Protein AF-A0A0B7C0Y1-F1 (afdb_monomer)

Nearest PDB structures (foldseek):
  7pk1-assembly2_B  TM=8.944E-01  e=1.780E-03  Bos taurus
  1sqh-assembly1_A  TM=9.142E-01  e=2.795E-03  Drosophila melanogaster
  7pk1-assembly1_A  TM=9.064E-01  e=3.858E-03  Bos taurus
  7pk2-assembly2_B  TM=8.721E-01  e=2.198E-02  Bos taurus
  6lxs-assembly1_A  TM=5.064E-01  e=3.349E+00  Staphylococcus aureus

Sequence (75 aa):
ATSTWAFRRKHTVSYLSEVLKSFPSVGIFDRNNECVAFEVGTEYGFCALLHVREEARGHGLASCVVSQLAQKYFQ

Secondary structure (DSSP, 8-state):
-GGG-TT--TTHHHHHHHHHHHS-EEEEE-TTS-EEEEEEE-TTSSEEEEEE-GGGTTSSHHHHHHHHHHHHHH-

Mean predicted aligned error: 3.14 Å

InterPro domains:
  IPR013653 GCN5-related N-acetyltransferase Rv2170-like domain [PF08445] (25-72)
  IPR016181 Acyl-CoA N-acyltransferase [SSF55729] (3-73)
  IPR053225 Acyl-CoA N-acyltransferase VerG-like [PTHR20958] (3-75)

pLDDT: mean 93.17, std 6.35, range [64.38, 98.12]

Solvent-accessible surface area (backbone atoms only — not comparable to full-atom values): 4688 Å² total; per-residue (Å²): 121,73,88,76,46,93,81,68,54,97,56,49,65,61,50,51,55,52,37,64,74,73,30,69,61,32,72,45,62,50,98,84,70,45,80,45,32,34,34,31,34,47,98,82,78,47,78,43,79,71,46,62,41,78,94,58,57,94,70,57,55,68,62,52,38,53,54,54,43,53,47,70,77,78,109

Foldseek 3Di:
DCVPDPPDDPCNVVQVVVQPVPWDKDFDADPVRDTQWIWTADPVRDIDDTDGHPVRPPPCVSVVRVVVSVVVVVD

Structure (mmCIF, N/CA/C/O backbone):
data_AF-A0A0B7C0Y1-F1
#
_entry.id   AF-A0A0B7C0Y1-F1
#
loop_
_atom_site.group_PDB
_atom_site.id
_atom_site.type_symbol
_atom_site.label_atom_id
_atom_site.label_alt_id
_atom_site.label_comp_id
_atom_site.label_asym_id
_atom_site.label_entity_id
_atom_site.label_seq_id
_atom_site.pdbx_PDB_ins_code
_atom_site.Cartn_x
_atom_site.Cartn_y
_atom_site.Cartn_z
_atom_site.occupancy
_atom_site.B_iso_or_equiv
_atom_site.auth_seq_id
_atom_site.auth_comp_id
_atom_site.auth_asym_id
_atom_site.auth_atom_id
_atom_site.pdbx_PDB_model_num
ATOM 1 N N . ALA A 1 1 ? -6.172 7.608 -1.050 1.00 64.38 1 ALA A N 1
ATOM 2 C CA . ALA A 1 1 ? -4.794 7.533 -0.517 1.00 64.38 1 ALA A CA 1
ATOM 3 C C . ALA A 1 1 ? -3.827 8.475 -1.242 1.00 64.38 1 ALA A C 1
ATOM 5 O O . ALA A 1 1 ? -3.299 9.369 -0.608 1.00 64.38 1 ALA A O 1
ATOM 6 N N . THR A 1 2 ? -3.610 8.362 -2.559 1.00 75.12 2 THR A N 1
ATOM 7 C CA . THR A 1 2 ? -2.573 9.167 -3.252 1.00 75.12 2 THR A CA 1
ATOM 8 C C . THR A 1 2 ? -2.852 10.670 -3.323 1.00 75.12 2 THR A C 1
ATOM 10 O O . THR A 1 2 ? -1.960 11.441 -3.658 1.00 75.12 2 THR A O 1
ATOM 13 N N . SER A 1 3 ? -4.093 11.099 -3.080 1.00 77.50 3 SER A N 1
ATOM 14 C CA . SER A 1 3 ? -4.505 12.509 -3.094 1.00 77.50 3 SER A CA 1
ATOM 15 C C . SER A 1 3 ? -3.817 13.352 -2.018 1.00 77.50 3 SER A C 1
ATOM 17 O O . SER A 1 3 ? -3.704 14.557 -2.199 1.00 77.50 3 SER A O 1
ATOM 19 N N . THR A 1 4 ? -3.327 12.733 -0.940 1.00 77.50 4 THR A N 1
ATOM 20 C CA . THR A 1 4 ? -2.641 13.416 0.169 1.00 77.50 4 THR A CA 1
ATOM 21 C C . THR A 1 4 ? -1.118 13.473 -0.000 1.00 77.50 4 THR A C 1
ATOM 23 O O . THR A 1 4 ? -0.417 13.991 0.864 1.00 77.50 4 THR A O 1
ATOM 26 N N . TRP A 1 5 ? -0.567 12.940 -1.095 1.00 85.06 5 TRP A N 1
ATOM 27 C CA . TRP A 1 5 ? 0.882 12.871 -1.289 1.00 85.06 5 TRP A CA 1
ATOM 28 C C . TRP A 1 5 ? 1.453 14.217 -1.743 1.00 85.06 5 TRP A C 1
ATOM 30 O O . TRP A 1 5 ? 1.211 14.648 -2.872 1.00 85.06 5 TRP A O 1
ATOM 40 N N . ALA A 1 6 ? 2.289 14.827 -0.896 1.00 86.00 6 ALA A N 1
ATOM 41 C CA . ALA A 1 6 ? 2.909 16.136 -1.136 1.00 86.00 6 ALA A CA 1
ATOM 42 C C . ALA A 1 6 ? 3.674 16.232 -2.471 1.00 86.00 6 ALA A C 1
ATOM 44 O O . ALA A 1 6 ? 3.721 17.291 -3.092 1.00 86.00 6 ALA A O 1
ATOM 45 N N . PHE A 1 7 ? 4.237 15.117 -2.946 1.00 88.25 7 PHE A N 1
ATOM 46 C CA . PHE A 1 7 ? 5.025 15.058 -4.180 1.00 88.25 7 PHE A CA 1
ATOM 47 C C . PHE A 1 7 ? 4.374 14.214 -5.282 1.00 88.25 7 PHE A C 1
ATOM 49 O O . PHE A 1 7 ? 5.070 13.633 -6.115 1.00 88.25 7 PHE A O 1
ATOM 56 N N . ARG A 1 8 ? 3.036 14.141 -5.322 1.00 90.12 8 ARG A N 1
ATOM 57 C CA . ARG A 1 8 ? 2.313 13.463 -6.409 1.00 90.12 8 ARG A CA 1
ATOM 58 C C . ARG A 1 8 ? 2.672 14.075 -7.771 1.00 90.12 8 ARG A C 1
ATOM 60 O O . ARG A 1 8 ? 2.631 15.292 -7.955 1.00 90.12 8 ARG A O 1
ATOM 67 N N . ARG A 1 9 ? 2.987 13.224 -8.751 1.00 92.25 9 ARG A N 1
ATOM 68 C CA . ARG A 1 9 ? 3.318 13.606 -10.135 1.00 92.25 9 ARG A CA 1
ATOM 69 C C . ARG A 1 9 ? 2.323 13.006 -11.130 1.00 92.25 9 ARG A C 1
ATOM 71 O O . ARG A 1 9 ? 1.480 12.182 -10.775 1.00 92.25 9 ARG A O 1
ATOM 78 N N . LYS A 1 10 ? 2.443 13.420 -12.398 1.00 94.06 10 LYS A N 1
ATOM 79 C CA . LYS A 1 10 ? 1.550 13.043 -13.511 1.00 94.06 10 LYS A CA 1
ATOM 80 C C .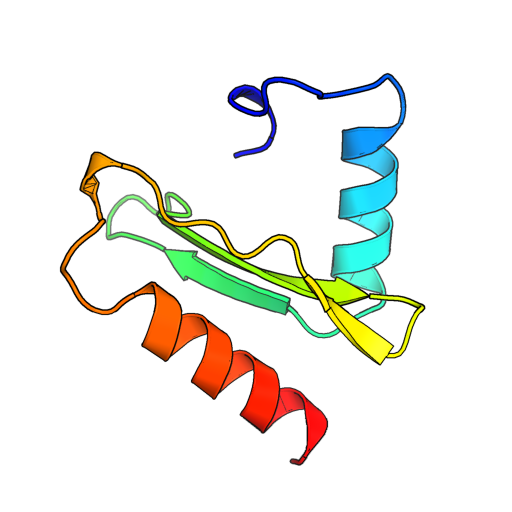 LYS A 1 10 ? 1.286 11.532 -13.599 1.00 94.06 10 LYS A C 1
ATOM 82 O O . LYS A 1 10 ? 0.149 11.136 -13.824 1.00 94.06 10 LYS A O 1
ATOM 87 N N . HIS A 1 11 ? 2.309 10.708 -13.373 1.00 94.44 11 HIS A N 1
ATOM 88 C CA . HIS A 1 11 ? 2.245 9.251 -13.549 1.00 94.44 11 HIS A CA 1
ATOM 89 C C . HIS A 1 11 ? 2.129 8.457 -12.241 1.00 94.44 11 HIS A C 1
ATOM 91 O O . HIS A 1 11 ? 2.163 7.233 -12.271 1.00 94.44 11 HIS A O 1
ATOM 97 N N . THR A 1 12 ? 1.962 9.115 -11.088 1.00 92.44 12 THR A N 1
ATOM 98 C CA . THR A 1 12 ? 1.922 8.422 -9.787 1.00 92.44 12 THR A CA 1
ATOM 99 C C . THR A 1 12 ? 0.788 7.399 -9.709 1.00 92.44 12 THR A C 1
ATOM 101 O O . THR A 1 12 ? 0.999 6.294 -9.227 1.00 92.44 12 THR A O 1
ATOM 104 N N . VAL A 1 13 ? -0.409 7.740 -10.198 1.00 92.69 13 VAL A N 1
ATOM 105 C CA . VAL A 1 13 ? -1.569 6.832 -10.123 1.00 92.69 13 VAL A CA 1
ATOM 106 C C . VAL A 1 13 ? -1.417 5.653 -11.077 1.00 92.69 13 VAL A C 1
ATOM 108 O O . VAL A 1 13 ? -1.683 4.525 -10.678 1.00 92.69 13 VAL A O 1
ATOM 111 N N . SER A 1 14 ? -0.961 5.894 -12.310 1.00 95.62 14 SER A N 1
ATOM 112 C CA . SER A 1 14 ? -0.722 4.812 -13.268 1.00 95.62 14 SER A CA 1
ATOM 113 C C . SER A 1 14 ? 0.378 3.875 -12.777 1.00 95.62 14 SER A C 1
ATOM 115 O O . SER A 1 14 ? 0.186 2.668 -12.803 1.00 95.62 14 SER A O 1
ATOM 117 N N . TYR A 1 15 ? 1.479 4.420 -12.249 1.00 93.81 15 TYR A N 1
ATOM 118 C CA . TYR A 1 15 ? 2.562 3.622 -11.673 1.00 93.81 15 TYR A CA 1
ATOM 119 C C . TYR A 1 15 ? 2.064 2.745 -10.521 1.00 93.81 15 TYR A C 1
ATOM 121 O O . TYR A 1 15 ? 2.236 1.534 -10.559 1.00 93.81 15 TYR A O 1
ATOM 129 N N 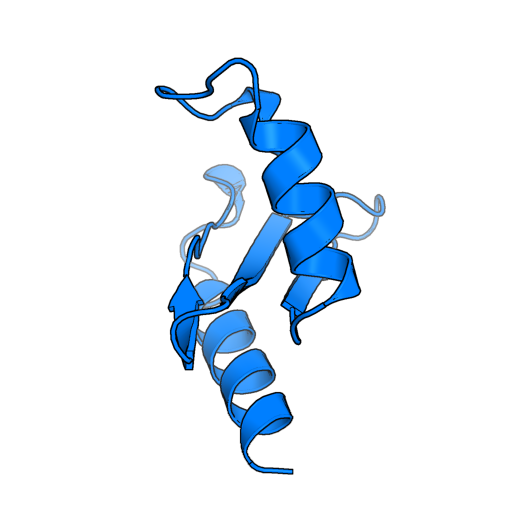. LEU A 1 16 ? 1.363 3.329 -9.543 1.00 93.31 16 LEU A N 1
ATOM 130 C CA . LEU A 1 16 ? 0.812 2.564 -8.423 1.00 93.31 16 LEU A CA 1
ATOM 131 C C . LEU A 1 16 ? -0.189 1.501 -8.873 1.00 93.31 16 LEU A C 1
ATOM 133 O O . LEU A 1 16 ? -0.206 0.412 -8.310 1.00 93.31 16 LEU A O 1
ATOM 137 N N . SER A 1 17 ? -1.011 1.788 -9.886 1.00 94.75 17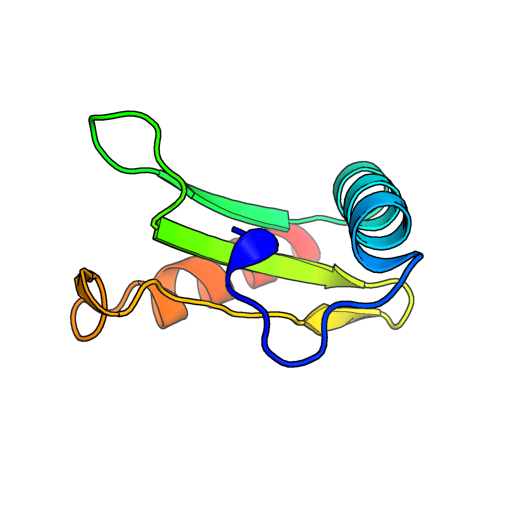 SER A N 1
ATOM 138 C CA . SER A 1 17 ? -1.939 0.793 -10.420 1.00 94.75 17 SER A CA 1
ATOM 139 C C . SER A 1 17 ? -1.210 -0.407 -11.023 1.00 94.75 17 SER A C 1
ATOM 141 O O . SER A 1 17 ? -1.670 -1.527 -10.824 1.00 94.75 17 SER A O 1
ATOM 143 N N . GLU A 1 18 ? -0.099 -0.194 -11.730 1.00 96.44 18 GLU A N 1
ATOM 144 C CA . GLU A 1 18 ? 0.705 -1.287 -12.288 1.00 96.44 18 GLU A CA 1
ATOM 145 C C . GLU A 1 18 ? 1.488 -2.037 -11.205 1.00 96.44 18 GLU A C 1
ATOM 147 O O . GLU A 1 18 ? 1.520 -3.268 -11.216 1.00 96.44 18 GLU A O 1
ATOM 152 N N . VAL A 1 19 ? 2.031 -1.322 -10.215 1.00 95.25 19 VAL A N 1
ATOM 153 C CA . VAL A 1 19 ? 2.709 -1.926 -9.058 1.00 95.25 19 VAL A CA 1
ATOM 154 C C . VAL A 1 19 ? 1.764 -2.852 -8.291 1.00 95.25 19 VAL A C 1
ATOM 156 O O . VAL A 1 19 ? 2.108 -4.004 -8.045 1.00 95.25 19 VAL A O 1
ATOM 159 N N . LEU A 1 20 ? 0.543 -2.400 -7.988 1.00 95.12 20 LEU A N 1
ATOM 160 C CA . LEU A 1 20 ? -0.454 -3.192 -7.255 1.00 95.12 20 LEU A CA 1
ATOM 161 C C . LEU A 1 20 ? -0.915 -4.450 -8.008 1.00 95.12 20 LEU A C 1
ATOM 163 O O . LEU A 1 20 ? -1.334 -5.414 -7.372 1.00 95.12 20 LEU A O 1
ATOM 167 N N . LYS A 1 21 ? -0.869 -4.447 -9.347 1.00 96.25 21 LYS A N 1
ATOM 168 C CA . LYS A 1 21 ? -1.175 -5.632 -10.169 1.00 96.25 21 LYS A CA 1
ATOM 169 C C . LYS A 1 21 ? -0.007 -6.614 -10.230 1.00 96.25 21 LYS A C 1
ATOM 171 O O . LYS A 1 21 ? -0.235 -7.805 -10.406 1.00 96.25 21 LYS A O 1
ATOM 176 N N . SER A 1 22 ? 1.218 -6.102 -10.143 1.00 96.31 22 SER A N 1
ATOM 177 C CA . SER A 1 22 ? 2.434 -6.859 -10.456 1.00 96.31 22 SER A CA 1
ATOM 178 C C . SER A 1 22 ? 3.138 -7.411 -9.221 1.00 96.31 22 SER A C 1
ATOM 180 O O . SER A 1 22 ? 3.806 -8.437 -9.316 1.00 96.31 22 SER A O 1
ATOM 182 N N . PHE A 1 23 ? 3.000 -6.753 -8.066 1.00 96.12 23 PHE A N 1
ATOM 183 C CA . PHE A 1 23 ? 3.752 -7.086 -6.858 1.00 96.12 23 PHE A CA 1
ATOM 184 C C . PHE A 1 23 ? 2.838 -7.307 -5.648 1.00 96.12 23 PHE A C 1
ATOM 186 O O . PHE A 1 23 ? 1.828 -6.606 -5.492 1.00 96.12 23 PHE A O 1
ATOM 193 N N . PRO A 1 24 ? 3.199 -8.241 -4.744 1.00 95.94 24 PRO A N 1
ATOM 194 C CA . PRO A 1 24 ? 2.508 -8.409 -3.476 1.00 95.94 24 PRO A CA 1
ATOM 195 C C . PRO A 1 24 ? 2.370 -7.076 -2.751 1.00 95.94 24 PRO A C 1
ATOM 197 O O . PRO A 1 24 ? 3.306 -6.289 -2.662 1.00 95.94 24 PRO A O 1
ATOM 200 N N . SER A 1 25 ? 1.175 -6.816 -2.247 1.00 96.75 25 SER A N 1
ATOM 201 C CA . SER A 1 25 ? 0.858 -5.596 -1.514 1.00 96.75 25 SER A CA 1
ATOM 202 C C . SER A 1 25 ? -0.077 -5.933 -0.356 1.00 96.75 25 SER A C 1
ATOM 204 O O . SER A 1 25 ? -0.796 -6.946 -0.385 1.00 96.75 25 SER A O 1
ATOM 206 N N . VAL A 1 26 ? -0.053 -5.110 0.688 1.00 97.38 26 VAL A N 1
ATOM 207 C CA . VAL A 1 26 ? -0.908 -5.266 1.869 1.00 97.38 26 VAL A CA 1
ATOM 208 C C . VAL A 1 26 ? -1.567 -3.935 2.184 1.00 97.38 26 VAL A C 1
ATOM 210 O O . VAL A 1 26 ? -0.915 -2.896 2.202 1.00 97.38 26 VAL A O 1
ATOM 213 N N . GLY A 1 27 ? -2.871 -3.983 2.449 1.00 96.75 27 GLY A N 1
ATOM 214 C CA . GLY A 1 27 ? -3.651 -2.855 2.936 1.00 96.75 27 GLY A CA 1
ATOM 215 C C . GLY A 1 27 ? -4.516 -3.281 4.116 1.00 96.75 27 GLY A C 1
ATOM 216 O O . GLY A 1 27 ? -5.084 -4.373 4.107 1.00 96.75 27 GLY A O 1
ATOM 217 N N . ILE A 1 28 ? -4.616 -2.417 5.121 1.00 96.94 28 ILE A N 1
ATOM 218 C CA . ILE A 1 28 ? -5.561 -2.533 6.232 1.00 96.94 28 ILE A CA 1
ATOM 219 C C . ILE A 1 28 ? -6.718 -1.584 5.946 1.00 96.94 28 ILE A C 1
ATOM 221 O O . ILE A 1 28 ? -6.501 -0.408 5.641 1.00 96.94 28 ILE A O 1
ATOM 225 N N . PHE A 1 29 ? -7.935 -2.107 6.056 1.00 96.50 29 PHE A N 1
AT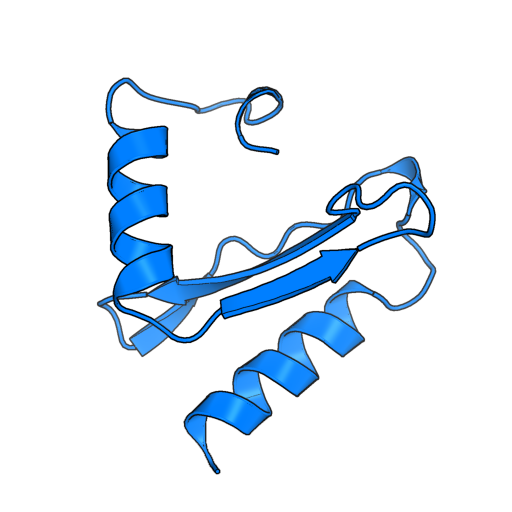OM 226 C CA . PHE A 1 29 ? -9.172 -1.375 5.823 1.00 96.50 29 PHE A CA 1
ATOM 227 C C . PHE A 1 29 ? -9.965 -1.279 7.122 1.00 96.50 29 PHE A C 1
ATOM 229 O O . PHE A 1 29 ? -9.983 -2.221 7.917 1.00 96.50 29 PHE A O 1
ATOM 236 N N . ASP A 1 30 ? 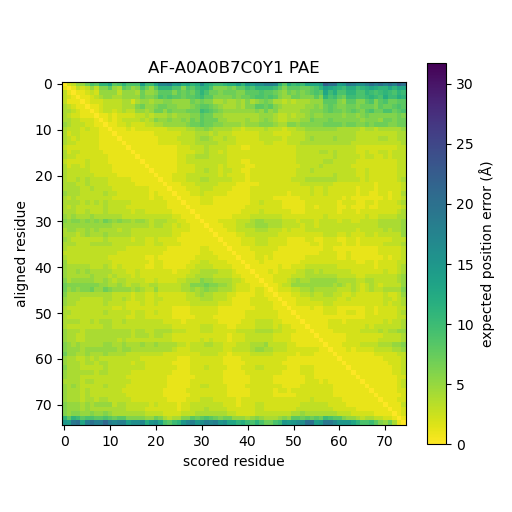-10.585 -0.128 7.352 1.00 95.31 30 ASP A N 1
ATOM 237 C CA . ASP A 1 30 ? -11.481 0.060 8.486 1.00 95.31 30 ASP A CA 1
ATOM 238 C C . ASP A 1 30 ? -12.882 -0.523 8.216 1.00 95.31 30 ASP A C 1
ATOM 240 O O . ASP A 1 30 ? -13.158 -1.134 7.181 1.00 95.31 30 ASP A O 1
ATOM 244 N N . ARG A 1 31 ? -13.800 -0.327 9.169 1.00 96.25 31 ARG A N 1
ATOM 245 C CA . ARG A 1 31 ? -15.189 -0.807 9.065 1.00 96.25 31 ARG A CA 1
ATOM 246 C C . ARG A 1 31 ? -15.992 -0.126 7.951 1.00 96.25 31 ARG A C 1
ATOM 248 O O . ARG A 1 31 ? -17.011 -0.672 7.541 1.00 96.25 31 ARG A O 1
ATOM 255 N N . ASN A 1 32 ? -15.543 1.032 7.476 1.00 96.62 32 ASN A N 1
ATOM 256 C CA . ASN A 1 32 ? -16.152 1.779 6.378 1.00 96.62 32 ASN A CA 1
ATOM 257 C C . ASN A 1 32 ? -15.509 1.429 5.026 1.00 96.62 32 ASN A C 1
ATOM 259 O O . ASN A 1 32 ? -15.814 2.067 4.019 1.00 96.62 32 ASN A O 1
ATOM 263 N N . ASN A 1 33 ? -14.642 0.410 4.991 1.00 94.81 33 ASN A N 1
ATOM 264 C CA . ASN A 1 33 ? -13.883 -0.005 3.818 1.00 94.81 33 ASN A CA 1
ATOM 265 C C . ASN A 1 33 ? -12.894 1.066 3.315 1.00 94.81 33 ASN A C 1
ATOM 267 O O . ASN A 1 33 ? -12.512 1.076 2.141 1.00 94.81 33 ASN A O 1
ATOM 271 N N . GLU A 1 34 ? -12.444 1.965 4.194 1.00 94.31 34 GLU A N 1
ATOM 272 C CA . GLU A 1 34 ? -11.387 2.918 3.877 1.00 94.31 34 GLU A CA 1
ATOM 273 C C . GLU A 1 34 ? -10.013 2.316 4.177 1.00 94.31 34 GLU A C 1
ATOM 275 O O . GLU A 1 34 ? -9.772 1.768 5.251 1.00 94.31 34 GLU A O 1
ATOM 280 N N . CYS A 1 35 ? -9.071 2.447 3.240 1.00 94.00 35 CYS A N 1
ATOM 281 C CA . CYS A 1 35 ? -7.692 2.016 3.461 1.00 94.00 35 CYS A CA 1
ATOM 282 C C . CYS A 1 35 ? -6.992 2.961 4.452 1.00 94.00 35 CYS A C 1
ATOM 284 O O . CYS A 1 35 ? -6.783 4.140 4.146 1.00 94.00 35 CYS A O 1
ATOM 286 N N . VAL A 1 36 ? -6.619 2.442 5.625 1.00 96.06 36 VAL A N 1
ATOM 287 C CA . VAL A 1 36 ? -6.005 3.210 6.725 1.00 96.06 36 VAL A CA 1
ATOM 288 C C . VAL A 1 36 ? -4.496 3.023 6.842 1.00 96.06 36 VAL A C 1
ATOM 290 O O . VAL A 1 36 ? -3.800 3.915 7.329 1.00 96.06 36 VAL A O 1
ATOM 293 N N . ALA A 1 37 ? -3.9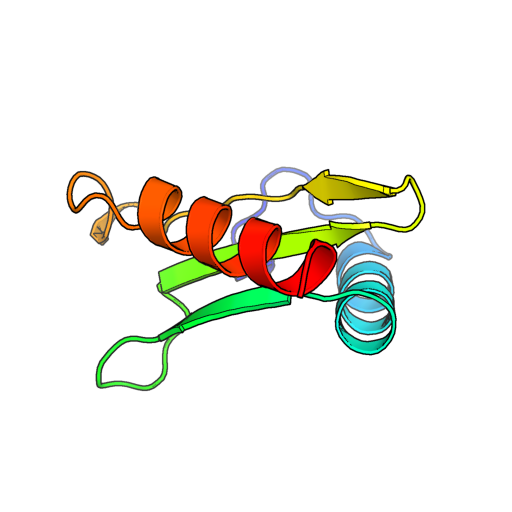75 1.898 6.359 1.00 96.62 37 ALA A N 1
ATOM 294 C CA . ALA A 1 37 ? -2.546 1.640 6.262 1.00 96.62 37 ALA A CA 1
ATOM 295 C C . ALA A 1 37 ? -2.256 0.746 5.057 1.00 96.62 37 ALA A C 1
ATOM 297 O O . ALA A 1 37 ? -3.072 -0.114 4.732 1.00 96.62 37 ALA A O 1
ATOM 298 N N . PHE A 1 38 ? -1.110 0.928 4.407 1.00 96.62 38 PHE A N 1
ATOM 299 C CA . PHE A 1 38 ? -0.681 0.057 3.315 1.00 96.62 38 PHE A CA 1
ATOM 300 C C . PHE A 1 38 ? 0.833 0.071 3.127 1.00 96.62 38 PHE A C 1
ATOM 302 O O . PHE A 1 38 ? 1.519 0.993 3.568 1.00 96.62 38 PHE A O 1
ATOM 309 N N . GLU A 1 39 ? 1.318 -0.944 2.424 1.00 97.38 39 GLU A N 1
ATOM 310 C CA . GLU A 1 39 ? 2.670 -1.047 1.884 1.00 97.38 39 GLU A CA 1
ATOM 311 C C . GLU A 1 39 ? 2.620 -1.898 0.614 1.00 97.38 39 GLU A C 1
ATOM 313 O O . GLU A 1 39 ? 1.761 -2.780 0.471 1.00 97.38 39 GLU A O 1
ATOM 318 N N . VAL A 1 40 ? 3.524 -1.616 -0.320 1.00 96.81 40 VAL A N 1
ATOM 319 C CA . VAL A 1 40 ? 3.589 -2.316 -1.604 1.00 96.81 40 VAL A CA 1
ATOM 320 C C . VAL A 1 40 ? 4.975 -2.898 -1.828 1.00 96.81 40 VAL A C 1
ATOM 322 O O . VAL A 1 40 ? 5.987 -2.303 -1.460 1.00 96.81 40 VAL A O 1
ATOM 325 N N . GLY A 1 41 ? 5.022 -4.058 -2.466 1.00 96.75 41 GLY A N 1
ATOM 326 C CA . GLY A 1 41 ? 6.216 -4.540 -3.135 1.00 96.75 41 GLY A CA 1
ATOM 327 C C . GLY A 1 41 ? 6.549 -3.691 -4.359 1.00 96.75 41 GLY A C 1
ATOM 328 O O . GLY A 1 41 ? 5.684 -3.008 -4.905 1.00 96.75 41 GLY A O 1
ATOM 329 N N . THR A 1 42 ? 7.802 -3.737 -4.800 1.00 95.06 42 THR A N 1
ATOM 330 C CA . THR A 1 42 ? 8.269 -2.988 -5.975 1.00 95.06 42 THR A CA 1
ATOM 331 C C . THR A 1 42 ? 9.103 -3.860 -6.906 1.00 95.06 42 THR A C 1
ATOM 333 O O . THR A 1 42 ? 9.596 -4.925 -6.526 1.00 95.06 42 THR A O 1
ATOM 336 N N . GLU A 1 43 ? 9.320 -3.357 -8.118 1.00 94.19 43 GLU A N 1
ATOM 337 C CA . GLU A 1 43 ? 10.167 -3.933 -9.164 1.00 94.19 43 GLU A CA 1
ATOM 338 C C . GLU A 1 43 ? 11.632 -4.119 -8.756 1.00 94.19 43 GLU A C 1
ATOM 340 O O . GLU A 1 43 ? 12.361 -4.879 -9.389 1.00 94.19 43 GLU A O 1
ATOM 345 N N . TYR A 1 44 ? 12.062 -3.459 -7.683 1.00 92.19 44 TYR A N 1
ATOM 346 C CA . TYR A 1 44 ? 13.425 -3.532 -7.169 1.00 92.19 44 TYR A CA 1
ATOM 347 C C . TYR A 1 44 ? 13.616 -4.605 -6.087 1.00 92.19 44 TYR A C 1
ATOM 349 O O . TYR A 1 44 ? 14.700 -4.714 -5.517 1.00 92.19 44 TYR A O 1
ATOM 357 N N . GLY A 1 45 ? 12.578 -5.388 -5.777 1.00 88.75 45 GLY A N 1
ATOM 358 C CA . GLY A 1 45 ? 12.659 -6.476 -4.798 1.00 88.75 45 GLY A CA 1
ATOM 359 C C . GLY A 1 45 ? 12.634 -6.023 -3.335 1.00 88.75 45 GLY A C 1
ATOM 360 O O . GLY A 1 45 ? 12.920 -6.826 -2.451 1.00 88.75 45 GLY A O 1
ATOM 361 N N . PHE A 1 46 ? 12.280 -4.764 -3.060 1.00 89.94 46 PHE A N 1
ATOM 362 C CA . PHE A 1 46 ? 12.057 -4.259 -1.704 1.00 89.94 46 PHE A CA 1
ATOM 363 C C . PHE A 1 46 ? 10.609 -3.801 -1.492 1.00 89.94 46 PHE A C 1
ATOM 365 O O . PHE A 1 46 ? 9.902 -3.441 -2.441 1.00 89.94 46 PHE A O 1
ATOM 372 N N . CYS A 1 47 ? 10.188 -3.793 -0.226 1.00 94.50 47 CYS A N 1
ATOM 373 C CA . CYS A 1 47 ? 8.926 -3.202 0.214 1.00 94.50 47 CYS A CA 1
ATOM 374 C C . CYS A 1 47 ? 9.072 -1.676 0.296 1.00 94.50 47 CYS A C 1
ATOM 376 O O . CYS A 1 47 ? 10.109 -1.168 0.730 1.00 94.50 47 CYS A O 1
ATOM 378 N N . ALA A 1 48 ? 8.060 -0.940 -0.156 1.00 94.06 48 ALA A N 1
ATOM 379 C CA . ALA A 1 48 ? 8.096 0.511 -0.239 1.00 94.06 48 ALA A CA 1
ATOM 380 C C . ALA A 1 48 ? 6.728 1.150 0.010 1.00 94.06 48 ALA A C 1
ATOM 382 O O . ALA A 1 48 ? 5.680 0.505 0.034 1.00 94.06 48 ALA A O 1
ATOM 383 N N . LEU A 1 49 ? 6.758 2.481 0.124 1.00 93.38 49 LEU A N 1
ATOM 384 C CA . LEU A 1 49 ? 5.570 3.334 0.214 1.00 93.38 49 LEU A CA 1
ATOM 385 C C . LEU A 1 49 ? 4.693 3.006 1.433 1.00 93.38 49 LEU A C 1
ATOM 387 O O . LEU A 1 49 ? 3.487 3.243 1.396 1.00 93.38 49 LEU A O 1
ATOM 391 N N . LEU A 1 50 ? 5.306 2.504 2.515 1.00 95.94 50 LEU A N 1
ATOM 392 C CA . LEU A 1 50 ? 4.636 2.285 3.791 1.00 95.94 50 LEU A CA 1
ATOM 393 C C . LEU A 1 50 ? 3.993 3.589 4.266 1.00 95.94 50 LEU A C 1
ATOM 395 O O . LEU A 1 50 ? 4.659 4.611 4.453 1.00 95.94 50 LEU A O 1
ATOM 399 N N . HIS A 1 51 ? 2.687 3.541 4.489 1.00 94.69 51 HIS A N 1
ATOM 400 C CA . HIS A 1 51 ? 1.932 4.687 4.960 1.00 94.69 51 HIS A CA 1
ATOM 401 C C . HIS A 1 51 ? 0.847 4.259 5.940 1.00 94.69 51 HIS A C 1
ATOM 403 O O . HIS A 1 51 ? 0.156 3.265 5.730 1.00 94.69 51 HIS A O 1
ATOM 409 N N . VAL A 1 52 ? 0.672 5.063 6.989 1.00 95.50 52 VAL A N 1
ATOM 410 C CA . VAL A 1 52 ? -0.438 4.975 7.941 1.00 95.50 52 VAL A CA 1
ATOM 411 C C . VAL A 1 52 ? -1.075 6.359 8.035 1.00 95.50 52 VAL A C 1
ATOM 413 O O . VAL A 1 52 ? 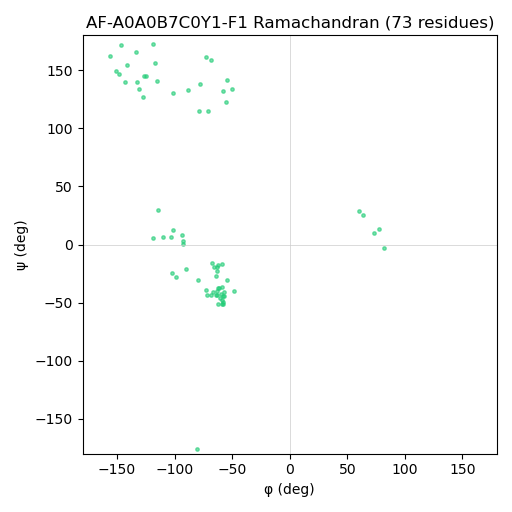-0.367 7.349 8.291 1.00 95.50 52 VAL A O 1
ATOM 416 N N . ARG A 1 53 ? -2.396 6.415 7.829 1.00 93.31 53 ARG A N 1
ATOM 417 C CA . ARG A 1 53 ? -3.203 7.632 8.003 1.00 93.31 53 ARG A CA 1
ATOM 418 C C . ARG A 1 53 ? -2.995 8.194 9.407 1.00 93.31 53 ARG A C 1
ATOM 420 O O . ARG A 1 53 ? -2.840 7.428 10.354 1.00 93.31 53 ARG A O 1
ATOM 427 N N . GLU A 1 54 ? -2.937 9.515 9.532 1.00 93.44 54 GLU A N 1
ATOM 428 C CA . GLU A 1 54 ? -2.515 10.196 10.766 1.00 93.44 54 GLU A CA 1
ATOM 429 C C . GLU A 1 54 ? -3.378 9.815 11.966 1.00 93.44 54 GLU A C 1
ATOM 431 O O . GLU A 1 54 ? -2.852 9.456 13.017 1.00 93.44 54 GLU A O 1
ATOM 436 N N . GLU A 1 55 ? -4.687 9.777 11.749 1.00 94.31 55 GLU A N 1
ATOM 437 C CA . GLU A 1 55 ? -5.726 9.379 12.691 1.00 94.31 55 GLU A CA 1
ATOM 438 C C . GLU A 1 55 ? -5.622 7.920 13.170 1.00 94.31 55 GLU A C 1
ATOM 440 O O . GLU A 1 55 ? -6.203 7.573 14.193 1.00 94.31 55 GLU A O 1
ATOM 445 N N . ALA A 1 56 ? -4.877 7.068 12.459 1.00 94.88 56 ALA A N 1
ATOM 446 C CA . ALA A 1 56 ? -4.716 5.645 12.763 1.00 94.88 56 ALA A CA 1
ATOM 447 C C . ALA A 1 56 ? -3.298 5.287 13.261 1.00 94.88 56 ALA A C 1
ATOM 449 O O . ALA A 1 56 ? -2.964 4.108 13.434 1.00 94.88 56 ALA A O 1
ATOM 450 N N . ARG A 1 57 ? -2.429 6.283 13.482 1.00 95.56 57 ARG A N 1
ATOM 451 C CA . ARG A 1 57 ? -1.066 6.071 14.001 1.00 95.56 57 ARG A CA 1
ATOM 452 C C . ARG A 1 57 ? -1.081 5.697 15.486 1.00 95.56 57 ARG A C 1
ATOM 454 O O . ARG A 1 57 ? -2.054 5.911 16.192 1.00 95.56 57 ARG A O 1
ATOM 461 N N . GLY A 1 58 ? 0.018 5.110 15.964 1.00 96.44 58 GLY A N 1
ATOM 462 C CA . GLY A 1 58 ? 0.167 4.701 17.371 1.00 96.44 58 GLY A CA 1
ATOM 463 C C . GLY A 1 58 ? -0.482 3.359 17.734 1.00 96.44 58 GLY A C 1
ATOM 464 O O . GLY A 1 58 ? -0.291 2.879 18.844 1.00 96.44 58 GLY A O 1
ATOM 465 N N . HIS A 1 59 ? -1.171 2.704 16.795 1.00 96.19 59 HIS A N 1
ATOM 466 C CA . HIS A 1 59 ? -1.849 1.417 17.012 1.00 96.19 59 HIS A CA 1
ATOM 467 C C . HIS A 1 59 ? -1.081 0.194 16.475 1.00 96.19 59 HIS A C 1
ATOM 469 O O . HIS A 1 59 ? -1.643 -0.887 16.344 1.00 96.19 59 HIS A O 1
ATOM 475 N N . GLY A 1 60 ? 0.196 0.353 16.104 1.00 97.50 60 GLY A N 1
ATOM 476 C CA . GLY A 1 60 ? 1.020 -0.748 15.579 1.00 97.50 60 GLY A CA 1
ATOM 477 C C . GLY A 1 60 ? 0.681 -1.201 14.150 1.00 97.50 60 GLY A C 1
ATOM 478 O O . GLY A 1 60 ? 1.221 -2.203 13.685 1.00 97.50 60 GLY A O 1
ATOM 479 N N . LEU A 1 61 ? -0.169 -0.461 13.424 1.00 97.81 61 LEU A N 1
ATOM 480 C CA . LEU A 1 61 ? -0.602 -0.823 12.066 1.00 97.81 61 LEU A CA 1
ATOM 481 C C . LEU A 1 61 ? 0.564 -0.959 11.079 1.00 97.81 61 LEU A C 1
ATOM 483 O O . LEU A 1 61 ? 0.549 -1.862 10.252 1.00 97.81 61 LEU A O 1
ATOM 487 N N . ALA A 1 62 ? 1.594 -0.116 11.200 1.00 97.88 62 ALA A N 1
ATOM 488 C CA . ALA A 1 62 ? 2.798 -0.211 10.375 1.00 97.88 62 ALA A CA 1
ATOM 489 C C . ALA A 1 62 ? 3.484 -1.579 10.525 1.00 97.88 62 ALA A C 1
ATOM 491 O O . ALA A 1 62 ? 3.740 -2.252 9.533 1.00 97.88 62 ALA A O 1
ATOM 492 N N . SER A 1 63 ? 3.708 -2.028 11.764 1.00 98.06 63 SER A N 1
ATOM 493 C CA . SER A 1 63 ? 4.321 -3.332 12.039 1.00 98.06 63 SER A CA 1
ATOM 494 C C . SER A 1 63 ? 3.472 -4.486 11.509 1.00 98.06 63 SER A C 1
ATOM 496 O O . SER A 1 63 ? 4.018 -5.460 10.996 1.00 98.06 63 SER A O 1
ATOM 498 N N . CYS A 1 64 ? 2.142 -4.372 11.605 1.00 97.88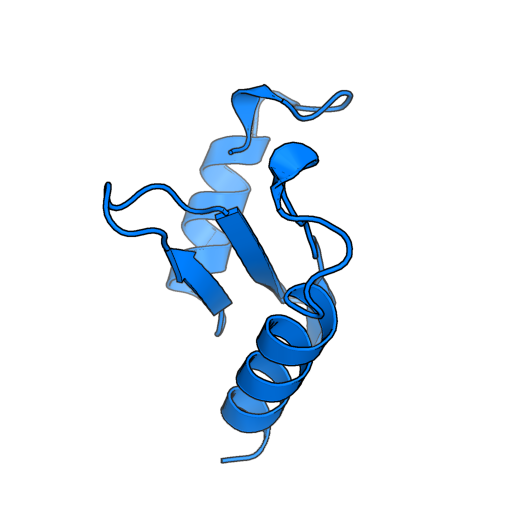 64 CYS A N 1
ATOM 499 C CA . CYS A 1 64 ? 1.219 -5.361 11.052 1.00 97.88 64 CYS A CA 1
ATOM 500 C C . CYS A 1 64 ? 1.358 -5.463 9.527 1.00 97.88 64 CYS A C 1
ATOM 502 O O . CYS A 1 64 ? 1.572 -6.558 9.012 1.00 97.88 64 CYS A O 1
ATOM 504 N N . VAL A 1 65 ? 1.305 -4.328 8.822 1.00 98.12 65 VAL A N 1
ATOM 505 C CA . VAL A 1 65 ? 1.447 -4.270 7.360 1.00 98.12 65 VAL A CA 1
ATOM 506 C C . VAL A 1 65 ? 2.782 -4.866 6.906 1.00 98.12 65 VAL A C 1
ATOM 508 O O . VAL A 1 65 ? 2.770 -5.777 6.079 1.00 98.12 65 VAL A O 1
ATOM 511 N N . VAL A 1 66 ? 3.900 -4.425 7.494 1.00 97.44 66 VAL A N 1
ATOM 512 C CA . VAL A 1 66 ? 5.250 -4.893 7.128 1.00 97.44 66 VAL A CA 1
ATOM 513 C C . VAL A 1 66 ? 5.392 -6.395 7.353 1.00 97.44 66 VAL A C 1
ATOM 515 O O . VAL A 1 66 ? 5.872 -7.115 6.482 1.00 97.44 66 VAL A O 1
ATOM 518 N N . SER A 1 67 ? 4.934 -6.895 8.504 1.00 96.81 67 SER A N 1
ATOM 519 C CA . SER A 1 67 ? 5.031 -8.324 8.832 1.00 96.81 67 SER A CA 1
ATOM 520 C C . SER A 1 67 ? 4.222 -9.182 7.859 1.00 96.81 67 SER A C 1
ATOM 522 O O . SER A 1 67 ? 4.703 -10.212 7.394 1.00 96.81 67 SER A O 1
ATOM 524 N N . GLN A 1 68 ? 3.006 -8.742 7.526 1.00 97.19 68 GLN A N 1
ATOM 525 C CA . GLN A 1 68 ? 2.129 -9.431 6.579 1.00 97.19 68 GLN A CA 1
ATOM 526 C C . GLN A 1 68 ? 2.701 -9.406 5.159 1.00 97.19 68 GLN A C 1
ATOM 528 O O . GLN A 1 68 ? 2.645 -10.411 4.452 1.00 97.19 68 GLN A O 1
ATOM 533 N N . LEU A 1 69 ? 3.271 -8.278 4.731 1.00 96.75 69 LEU A N 1
ATOM 534 C CA . LEU A 1 69 ? 3.878 -8.181 3.408 1.00 96.75 69 LEU A CA 1
ATOM 535 C C . LEU A 1 69 ? 5.139 -9.045 3.313 1.00 96.75 69 LEU A C 1
ATOM 537 O O . LEU A 1 69 ? 5.282 -9.786 2.345 1.00 96.75 69 LEU A O 1
ATOM 541 N N . ALA A 1 70 ? 6.000 -9.021 4.333 1.00 94.31 70 ALA A N 1
ATOM 542 C CA . ALA A 1 70 ? 7.177 -9.881 4.397 1.00 94.31 70 ALA A CA 1
ATOM 543 C C . ALA A 1 70 ? 6.793 -11.366 4.308 1.00 94.31 70 ALA A C 1
ATOM 545 O O . ALA A 1 70 ? 7.391 -12.104 3.531 1.00 94.31 70 ALA A O 1
ATOM 546 N N . GLN A 1 71 ? 5.750 -11.801 5.025 1.00 94.94 71 GLN A N 1
ATOM 547 C CA . GLN A 1 71 ? 5.257 -13.180 4.936 1.00 94.94 71 GLN A CA 1
ATOM 548 C C . GLN A 1 71 ? 4.865 -13.572 3.506 1.00 94.94 71 GLN A C 1
ATOM 550 O O . GLN A 1 71 ? 5.237 -14.654 3.071 1.00 94.94 71 GLN A O 1
ATOM 555 N N . LYS A 1 72 ? 4.212 -12.687 2.740 1.00 93.31 72 LYS A N 1
ATOM 556 C CA . LYS A 1 72 ? 3.836 -12.959 1.339 1.00 93.31 72 LYS A CA 1
ATOM 557 C C . LYS A 1 72 ? 5.019 -13.172 0.389 1.00 93.31 72 LYS A C 1
ATOM 559 O O . LYS A 1 72 ? 4.811 -13.697 -0.697 1.00 93.31 72 LYS A O 1
ATOM 564 N N . TYR A 1 73 ? 6.221 -12.723 0.748 1.00 89.12 73 TYR A N 1
ATOM 565 C CA . TYR A 1 73 ? 7.424 -12.910 -0.071 1.00 89.12 73 TYR A CA 1
ATOM 566 C C . TYR A 1 73 ? 8.182 -14.207 0.240 1.00 89.12 73 TYR A C 1
ATOM 568 O O . TYR A 1 73 ? 8.972 -14.653 -0.589 1.00 89.12 73 TYR A O 1
ATOM 576 N N . PHE A 1 74 ? 7.971 -14.793 1.421 1.00 85.19 74 PHE A N 1
ATOM 577 C CA . PHE A 1 74 ? 8.706 -15.973 1.896 1.00 85.19 74 PHE A CA 1
ATOM 578 C C . PHE A 1 74 ? 7.806 -17.196 2.151 1.00 85.19 74 PHE A C 1
ATOM 580 O O . PHE A 1 74 ? 8.292 -18.207 2.659 1.00 85.19 74 PHE A O 1
ATOM 587 N N . GLN A 1 75 ? 6.516 -17.098 1.820 1.00 68.19 75 GLN A N 1
ATOM 588 C CA . GLN A 1 75 ? 5.549 -18.200 1.764 1.00 68.19 75 GLN A CA 1
ATOM 589 C C . GLN A 1 75 ? 5.294 -18.587 0.310 1.00 68.19 75 GLN A C 1
ATOM 591 O O . GLN A 1 75 ? 5.186 -19.806 0.059 1.00 68.19 75 GLN A O 1
#

Organism: NCBI:txid1028688

Rad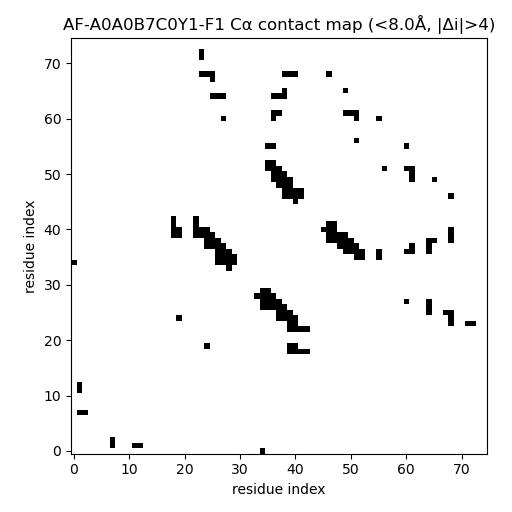ius of gyration: 12.51 Å; Cα contacts (8 Å, |Δi|>4): 94; chains: 1; bounding box: 30×34×31 Å